Protein AF-A0A1G6ZQC3-F1 (afdb_monomer_lite)

Structure (mmCIF, N/CA/C/O backbone):
data_AF-A0A1G6ZQC3-F1
#
_entry.id   AF-A0A1G6ZQC3-F1
#
loop_
_atom_site.group_PDB
_atom_site.id
_atom_site.type_symbol
_atom_site.label_atom_id
_atom_site.label_alt_id
_atom_site.label_comp_id
_atom_site.label_asym_id
_atom_site.label_entity_id
_atom_site.label_seq_id
_atom_site.pdbx_PDB_ins_code
_atom_site.Cartn_x
_atom_site.Cartn_y
_atom_site.Car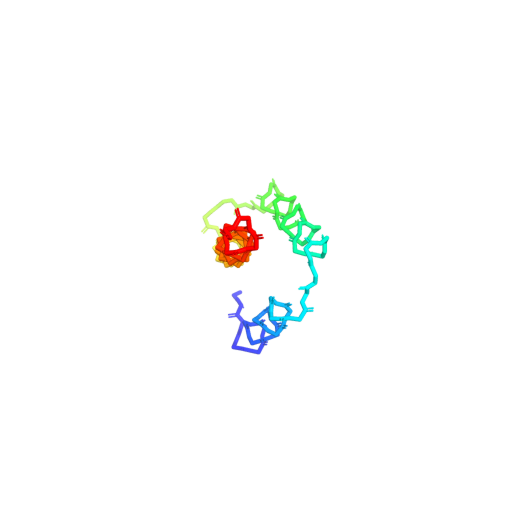tn_z
_atom_site.occupancy
_atom_site.B_iso_or_equiv
_atom_site.auth_seq_id
_atom_site.auth_comp_id
_atom_site.auth_asym_id
_atom_site.auth_atom_id
_atom_site.pdbx_PDB_model_num
ATOM 1 N N . MET A 1 1 ? -5.347 -4.766 15.937 1.00 71.31 1 MET A N 1
ATOM 2 C CA . MET A 1 1 ? -3.933 -5.099 15.708 1.00 71.31 1 MET A CA 1
ATOM 3 C C . MET A 1 1 ? -3.859 -6.078 14.560 1.00 71.31 1 MET A C 1
ATOM 5 O O . MET A 1 1 ? -4.588 -7.063 14.616 1.00 71.31 1 MET A O 1
ATOM 9 N N . LEU A 1 2 ? -2.998 -5.820 13.575 1.00 84.31 2 LEU A N 1
ATOM 10 C CA . LEU A 1 2 ? -2.771 -6.761 12.483 1.00 84.31 2 LEU A CA 1
ATOM 11 C C . LEU A 1 2 ? -2.203 -8.074 13.019 1.00 84.31 2 LEU A C 1
ATOM 13 O O . LEU A 1 2 ? -1.152 -8.090 13.671 1.00 84.31 2 LEU A O 1
ATOM 17 N N . ASP A 1 3 ? -2.870 -9.177 12.721 1.00 92.88 3 ASP A N 1
ATOM 18 C CA . ASP A 1 3 ? -2.361 -10.499 13.038 1.00 92.88 3 ASP A CA 1
ATOM 19 C C . ASP A 1 3 ? -1.321 -10.982 12.005 1.00 92.88 3 ASP A C 1
ATOM 21 O O . ASP A 1 3 ? -1.003 -10.333 10.999 1.00 92.88 3 ASP A O 1
ATOM 25 N N . ARG A 1 4 ? -0.716 -12.145 12.274 1.00 92.56 4 ARG A N 1
ATOM 26 C CA . ARG A 1 4 ? 0.326 -12.703 11.399 1.00 92.56 4 ARG A CA 1
ATOM 27 C C . ARG A 1 4 ? -0.201 -13.051 10.009 1.00 92.56 4 ARG A C 1
ATOM 29 O O . ARG A 1 4 ? 0.567 -12.965 9.045 1.00 92.56 4 ARG A O 1
ATOM 36 N N . ASP A 1 5 ? -1.454 -13.468 9.900 1.00 94.94 5 ASP A N 1
ATOM 37 C CA . ASP A 1 5 ? -2.052 -13.873 8.636 1.00 94.94 5 ASP A CA 1
ATOM 38 C C . ASP A 1 5 ? -2.455 -12.660 7.800 1.00 94.94 5 ASP A C 1
ATOM 40 O O . ASP A 1 5 ? -2.217 -12.667 6.590 1.00 94.94 5 ASP A O 1
ATOM 44 N N . GLU A 1 6 ? -2.916 -11.582 8.429 1.00 93.62 6 GLU A N 1
ATOM 45 C CA . GLU A 1 6 ? -3.158 -10.287 7.794 1.00 93.62 6 GLU A CA 1
ATOM 46 C C . GLU A 1 6 ? -1.856 -9.681 7.260 1.00 93.62 6 GLU A C 1
ATOM 48 O O . GLU A 1 6 ? -1.785 -9.286 6.093 1.00 93.62 6 GLU A O 1
ATOM 53 N N . ILE A 1 7 ? -0.775 -9.702 8.051 1.00 94.06 7 ILE A N 1
ATOM 54 C CA . ILE A 1 7 ? 0.552 -9.255 7.591 1.00 94.06 7 ILE A CA 1
ATOM 55 C C . ILE A 1 7 ? 1.027 -10.106 6.408 1.00 94.06 7 ILE A C 1
ATOM 57 O O . ILE A 1 7 ? 1.562 -9.582 5.425 1.00 94.06 7 ILE A O 1
ATOM 61 N N . ARG A 1 8 ? 0.843 -11.428 6.474 1.00 95.38 8 ARG A N 1
ATOM 62 C CA . ARG A 1 8 ? 1.236 -12.340 5.394 1.00 95.38 8 ARG A CA 1
ATOM 63 C C . ARG A 1 8 ? 0.412 -12.095 4.131 1.00 95.38 8 ARG A C 1
ATOM 65 O O . ARG A 1 8 ? 0.978 -12.074 3.039 1.00 95.38 8 ARG A O 1
ATOM 72 N N . ALA A 1 9 ? -0.897 -11.897 4.260 1.00 96.19 9 ALA A N 1
ATOM 73 C CA . ALA A 1 9 ? -1.778 -11.557 3.150 1.00 96.19 9 ALA A CA 1
ATOM 74 C C . ALA A 1 9 ? -1.373 -10.226 2.512 1.00 96.19 9 ALA A C 1
ATOM 76 O O . ALA A 1 9 ? -1.252 -10.149 1.290 1.00 96.19 9 ALA A O 1
ATOM 77 N N . PHE A 1 10 ? -1.061 -9.222 3.330 1.00 95.88 10 PHE A N 1
ATOM 78 C CA . PHE A 1 10 ? -0.608 -7.926 2.850 1.00 95.88 10 PHE A CA 1
ATOM 79 C C . PHE A 1 10 ? 0.720 -8.022 2.090 1.00 95.88 10 PHE A C 1
ATOM 81 O O . PHE A 1 10 ? 0.846 -7.479 0.998 1.00 95.88 10 PHE A O 1
ATOM 88 N N . ARG A 1 11 ? 1.692 -8.793 2.593 1.00 95.69 11 ARG A N 1
ATOM 89 C CA . ARG A 1 11 ? 2.952 -9.051 1.871 1.00 95.69 11 ARG A CA 1
ATOM 90 C C . ARG A 1 11 ? 2.737 -9.789 0.549 1.00 95.69 11 ARG A C 1
ATOM 92 O O . ARG A 1 11 ? 3.374 -9.453 -0.443 1.00 95.69 11 ARG A O 1
ATOM 99 N N . ARG A 1 12 ? 1.823 -10.766 0.503 1.00 96.88 12 ARG A N 1
ATOM 100 C CA . ARG A 1 12 ? 1.449 -11.432 -0.759 1.00 96.88 12 ARG A CA 1
ATOM 101 C C . ARG A 1 12 ? 0.844 -10.451 -1.759 1.00 96.88 12 ARG A C 1
ATOM 103 O O . ARG A 1 12 ? 1.182 -10.521 -2.938 1.00 96.88 12 ARG A O 1
ATOM 110 N N . PHE A 1 13 ? -0.001 -9.533 -1.290 1.00 97.06 13 PHE A N 1
ATOM 111 C CA . PHE A 1 13 ? -0.512 -8.446 -2.118 1.00 97.06 13 PHE A CA 1
ATOM 112 C C . PHE A 1 13 ? 0.635 -7.593 -2.669 1.00 97.06 13 PHE A C 1
ATOM 114 O O . PHE A 1 13 ? 0.709 -7.432 -3.879 1.00 97.06 13 PHE A O 1
ATOM 121 N N . LEU A 1 14 ? 1.574 -7.128 -1.835 1.00 96.50 14 LEU A N 1
ATOM 122 C CA . LEU A 1 14 ? 2.713 -6.323 -2.308 1.00 96.50 14 LEU A CA 1
ATOM 123 C C . LEU A 1 14 ? 3.505 -7.028 -3.413 1.00 96.50 14 LEU A C 1
ATOM 125 O O . LEU A 1 14 ? 3.819 -6.406 -4.419 1.00 96.50 14 LEU A O 1
ATOM 129 N N . ASN A 1 15 ? 3.750 -8.331 -3.270 1.00 95.00 15 ASN A N 1
ATOM 130 C CA . ASN A 1 15 ? 4.520 -9.105 -4.246 1.00 95.00 15 ASN A CA 1
ATOM 131 C C . ASN A 1 15 ? 3.804 -9.302 -5.591 1.00 95.00 15 ASN A C 1
ATOM 133 O O . ASN A 1 15 ? 4.464 -9.485 -6.610 1.00 95.00 15 ASN A O 1
ATOM 137 N N . THR A 1 16 ? 2.471 -9.326 -5.600 1.00 95.94 16 THR A N 1
ATOM 138 C CA . THR A 1 16 ? 1.671 -9.689 -6.788 1.00 95.94 16 THR A CA 1
ATOM 139 C C . THR A 1 16 ? 0.972 -8.499 -7.432 1.00 95.94 16 THR A C 1
ATOM 141 O O . THR A 1 16 ? 0.636 -8.557 -8.612 1.00 95.94 16 THR A O 1
ATOM 144 N N . ALA A 1 17 ? 0.788 -7.413 -6.683 1.00 96.25 17 ALA A N 1
ATOM 145 C CA . ALA A 1 17 ? 0.121 -6.214 -7.152 1.00 96.25 17 ALA A CA 1
ATOM 146 C C . ALA A 1 17 ? 0.896 -5.558 -8.295 1.00 96.25 17 ALA A C 1
ATOM 148 O O . ALA A 1 17 ? 2.127 -5.486 -8.281 1.00 96.25 17 ALA A O 1
ATOM 149 N N . ASN A 1 18 ? 0.174 -5.004 -9.259 1.00 95.50 18 ASN A N 1
ATOM 150 C CA . ASN A 1 18 ? 0.718 -4.096 -10.256 1.00 95.50 18 ASN A CA 1
ATOM 151 C C . ASN A 1 18 ? 0.821 -2.656 -9.704 1.00 95.50 18 ASN A C 1
ATOM 153 O O . ASN A 1 18 ? 0.346 -2.330 -8.614 1.00 95.50 18 ASN A O 1
ATOM 157 N N . ARG A 1 19 ? 1.449 -1.753 -10.470 1.00 93.50 19 ARG A N 1
ATOM 158 C CA . ARG A 1 19 ? 1.675 -0.361 -10.039 1.00 93.50 19 ARG A CA 1
ATOM 159 C C . ARG A 1 19 ? 0.379 0.393 -9.729 1.00 93.50 19 ARG A C 1
ATOM 161 O O . ARG A 1 19 ? 0.354 1.173 -8.781 1.00 93.50 19 ARG A O 1
ATOM 168 N N . LYS A 1 20 ? -0.680 0.172 -10.512 1.00 95.38 20 LYS A N 1
ATOM 169 C CA . LYS A 1 20 ? -1.979 0.826 -10.309 1.00 95.38 20 LYS A CA 1
ATOM 170 C C . LYS A 1 20 ? -2.599 0.378 -8.985 1.00 95.38 20 LYS A C 1
ATOM 172 O O . LYS A 1 20 ? -2.975 1.224 -8.183 1.00 95.38 20 LYS A O 1
ATOM 177 N N . GLU A 1 21 ? -2.600 -0.924 -8.716 1.00 97.38 21 GLU A N 1
ATOM 178 C CA . GLU A 1 21 ? -3.123 -1.500 -7.471 1.00 97.38 21 GLU A CA 1
ATOM 179 C C . GLU A 1 21 ? -2.363 -1.004 -6.234 1.00 97.38 21 GLU A C 1
ATOM 181 O O . GLU A 1 21 ? -2.978 -0.694 -5.212 1.00 97.38 21 GLU A O 1
ATOM 186 N N . LEU A 1 22 ? -1.033 -0.871 -6.318 1.00 96.38 22 LEU A N 1
ATOM 187 C CA . LEU A 1 22 ? -0.223 -0.305 -5.232 1.00 96.38 22 LEU A CA 1
ATOM 188 C C . LEU A 1 22 ? -0.605 1.153 -4.934 1.00 96.38 22 LEU A C 1
ATOM 190 O O . LEU A 1 22 ? -0.741 1.530 -3.767 1.00 96.38 22 LEU A O 1
ATOM 194 N N . VAL A 1 23 ? -0.808 1.971 -5.972 1.00 95.69 23 VAL A N 1
ATOM 195 C CA . VAL A 1 23 ? -1.227 3.374 -5.824 1.00 95.69 23 VAL A CA 1
ATOM 196 C C . VAL A 1 23 ? -2.637 3.465 -5.241 1.00 95.69 23 VAL A C 1
ATOM 198 O O . VAL A 1 23 ? -2.852 4.199 -4.278 1.00 95.69 23 VAL A O 1
ATOM 201 N N . GLU A 1 24 ? -3.582 2.684 -5.759 1.00 97.12 24 GLU A N 1
ATOM 202 C CA . GLU A 1 24 ? -4.960 2.653 -5.259 1.00 97.12 24 GLU A CA 1
ATOM 203 C C . GLU A 1 24 ? -5.019 2.219 -3.794 1.00 97.12 24 GLU A C 1
ATOM 205 O O . GLU A 1 24 ? -5.686 2.865 -2.977 1.00 97.12 24 GLU A O 1
ATOM 210 N N . ARG A 1 25 ? -4.268 1.170 -3.429 1.00 97.06 25 ARG A N 1
ATOM 211 C CA . ARG A 1 25 ? -4.184 0.698 -2.045 1.00 97.06 25 ARG A CA 1
ATOM 212 C C . ARG A 1 25 ? -3.557 1.746 -1.133 1.00 97.06 25 ARG A C 1
ATOM 214 O O . ARG A 1 25 ? -4.066 1.958 -0.034 1.00 97.06 25 ARG A O 1
ATOM 221 N N . ARG A 1 26 ? -2.498 2.429 -1.577 1.00 95.88 26 ARG A N 1
ATOM 222 C CA . ARG A 1 26 ? -1.894 3.537 -0.827 1.00 95.88 26 ARG A CA 1
ATOM 223 C C . ARG A 1 26 ? -2.918 4.633 -0.549 1.00 95.88 26 ARG A C 1
ATOM 225 O O . ARG A 1 26 ? -3.082 5.020 0.605 1.00 95.88 26 ARG A O 1
ATOM 232 N N . SER A 1 27 ? -3.622 5.100 -1.579 1.00 96.75 27 SER A N 1
ATOM 233 C CA . SER A 1 27 ? -4.635 6.147 -1.428 1.00 96.75 27 SER A CA 1
ATOM 234 C C . SER A 1 27 ? -5.795 5.703 -0.538 1.00 96.75 27 SER A C 1
ATOM 236 O O . SER A 1 27 ? -6.353 6.512 0.197 1.00 96.75 27 SER A O 1
ATOM 238 N N . HIS A 1 28 ? -6.165 4.423 -0.573 1.00 96.69 28 HIS A N 1
ATOM 239 C CA . HIS A 1 28 ? -7.166 3.880 0.340 1.00 96.69 28 HIS A CA 1
ATOM 240 C C . HIS A 1 28 ? -6.700 3.932 1.801 1.00 96.69 28 HIS A C 1
ATOM 242 O O . HIS A 1 28 ? -7.440 4.433 2.645 1.00 96.69 28 HIS A O 1
ATOM 248 N N . ILE A 1 29 ? -5.466 3.509 2.089 1.00 95.44 29 ILE A N 1
ATOM 249 C CA . ILE A 1 29 ? -4.890 3.582 3.440 1.00 95.44 29 ILE A CA 1
ATOM 250 C C . ILE A 1 29 ? -4.771 5.037 3.912 1.00 95.44 29 ILE A C 1
ATOM 252 O O . ILE A 1 29 ? -5.094 5.329 5.058 1.00 95.44 29 ILE A O 1
ATOM 256 N N . GLU A 1 30 ? -4.373 5.963 3.036 1.00 95.19 30 GLU A N 1
ATOM 257 C CA . GLU A 1 30 ? -4.323 7.401 3.344 1.00 95.19 30 GLU A CA 1
ATOM 258 C C . GLU A 1 30 ? -5.703 7.947 3.743 1.00 95.19 30 GLU A C 1
ATOM 260 O O . GLU A 1 30 ? -5.813 8.675 4.730 1.00 95.19 30 GLU A O 1
ATOM 265 N N . ARG A 1 31 ? -6.770 7.542 3.037 1.00 96.31 31 ARG A N 1
ATOM 266 C CA . ARG A 1 31 ? -8.149 7.896 3.412 1.00 96.31 31 ARG A CA 1
ATOM 267 C C . ARG A 1 31 ? -8.552 7.293 4.756 1.00 96.31 31 ARG A C 1
ATOM 269 O O . ARG A 1 31 ? -9.135 7.999 5.568 1.00 96.31 31 ARG A O 1
ATOM 276 N N . MET A 1 32 ? -8.227 6.026 5.013 1.00 95.75 32 MET A N 1
ATOM 277 C CA . MET A 1 32 ? -8.516 5.393 6.306 1.00 95.75 32 MET A CA 1
ATOM 278 C C . MET A 1 32 ? -7.793 6.105 7.453 1.00 95.75 32 MET A C 1
ATOM 280 O O . MET A 1 32 ? -8.403 6.421 8.467 1.00 95.75 32 MET A O 1
ATOM 284 N N . MET A 1 33 ? -6.515 6.444 7.275 1.00 94.19 33 MET A N 1
ATOM 285 C CA . MET A 1 33 ? -5.737 7.170 8.281 1.00 94.19 33 MET A CA 1
ATOM 286 C C . MET A 1 33 ? -6.313 8.546 8.627 1.00 94.19 33 MET A C 1
ATOM 288 O O . MET A 1 33 ? -6.128 8.999 9.755 1.00 94.19 33 MET A O 1
ATOM 292 N N . ALA A 1 34 ? -6.979 9.211 7.680 1.00 93.38 34 ALA A N 1
ATOM 293 C CA . ALA A 1 34 ? -7.643 10.489 7.926 1.00 93.38 34 ALA A CA 1
ATOM 294 C C . ALA A 1 34 ? -8.902 10.347 8.799 1.00 93.38 34 ALA A C 1
ATOM 296 O O . ALA A 1 34 ? -9.303 11.308 9.450 1.00 93.38 34 ALA A O 1
ATOM 297 N N . LEU A 1 35 ? -9.517 9.162 8.811 1.00 94.06 35 LEU A N 1
ATOM 298 C CA . LEU A 1 35 ? -10.738 8.868 9.563 1.00 94.06 35 LEU A CA 1
ATOM 299 C C . LEU A 1 35 ? -10.446 8.266 10.944 1.00 94.06 35 LEU A C 1
ATOM 301 O O . LEU A 1 35 ? -11.238 8.429 11.868 1.00 94.06 35 LEU A O 1
ATOM 305 N N . VAL A 1 36 ? -9.317 7.573 11.094 1.00 94.06 36 VAL A N 1
ATOM 306 C CA . VAL A 1 36 ? -8.953 6.885 12.336 1.00 94.06 36 VAL A CA 1
ATOM 307 C C . VAL A 1 36 ? -8.360 7.854 13.360 1.00 94.06 36 VAL A C 1
ATOM 309 O O . VAL A 1 36 ? -7.487 8.673 13.060 1.00 94.06 36 VAL A O 1
ATOM 312 N N . THR A 1 37 ? -8.792 7.718 14.617 1.00 93.50 37 THR A N 1
ATOM 313 C CA . THR A 1 37 ? -8.244 8.478 15.745 1.00 93.50 37 THR A CA 1
ATOM 314 C C . THR A 1 37 ? -6.749 8.208 15.908 1.00 93.50 37 THR A C 1
ATOM 316 O O . THR A 1 37 ? -6.298 7.061 15.984 1.00 93.50 37 THR A O 1
ATOM 319 N N . GLN A 1 38 ? -5.957 9.277 15.987 1.00 91.31 38 GLN A N 1
ATOM 320 C CA . GLN A 1 38 ? -4.511 9.175 16.163 1.00 91.31 38 GLN A CA 1
ATOM 321 C C . GLN A 1 38 ? -4.147 8.546 17.518 1.00 91.31 38 GLN A C 1
ATOM 323 O O . GLN A 1 38 ? -4.896 8.623 18.484 1.00 91.31 38 GLN A O 1
ATOM 328 N N . GLY A 1 39 ? -2.983 7.894 17.579 1.00 89.50 39 GLY A N 1
ATOM 329 C CA . GLY A 1 39 ? -2.502 7.197 18.783 1.00 89.50 39 GLY A CA 1
ATOM 330 C C . GLY A 1 39 ? -3.117 5.811 19.026 1.00 89.50 39 GLY A C 1
ATOM 331 O O . GLY A 1 39 ? -2.603 5.062 19.852 1.00 89.50 39 GLY A O 1
ATOM 332 N N . THR A 1 40 ? -4.147 5.427 18.271 1.00 94.38 40 THR A N 1
ATOM 333 C CA . THR A 1 40 ? -4.749 4.088 18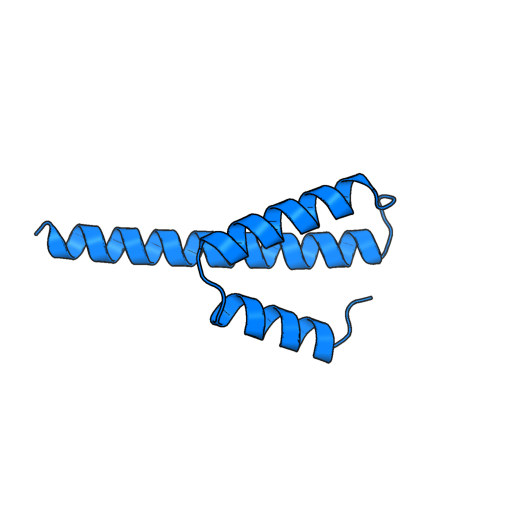.350 1.00 94.38 40 THR A CA 1
ATOM 334 C C . THR A 1 40 ? -3.857 3.004 17.735 1.00 94.38 40 THR A C 1
ATOM 336 O O . THR A 1 40 ? -2.888 3.272 17.015 1.00 94.38 40 THR A O 1
ATOM 339 N N . GLU A 1 41 ? -4.176 1.745 18.034 1.00 92.75 41 GLU A N 1
ATOM 340 C CA . GLU A 1 41 ? -3.561 0.578 17.390 1.00 92.75 41 GLU A CA 1
ATOM 341 C C . GLU A 1 41 ? -3.837 0.533 15.892 1.00 92.75 41 GLU A C 1
ATOM 343 O O . GLU A 1 41 ? -2.906 0.367 15.112 1.00 92.75 41 GLU A O 1
ATOM 348 N N . GLU A 1 42 ? -5.075 0.791 15.484 1.00 93.62 42 GLU A N 1
ATOM 349 C CA . GLU A 1 42 ? -5.453 0.839 14.073 1.00 93.62 42 GLU A CA 1
ATOM 350 C C . GLU A 1 42 ? -4.641 1.893 13.305 1.00 93.62 42 GLU A C 1
ATOM 352 O O . GLU A 1 42 ? -4.114 1.621 12.227 1.00 93.62 42 GLU A O 1
ATOM 357 N N . ALA A 1 43 ? -4.421 3.076 13.892 1.00 94.38 43 ALA A N 1
ATOM 358 C CA . ALA A 1 43 ? -3.558 4.090 13.288 1.00 94.38 43 ALA A CA 1
ATOM 359 C C . ALA A 1 43 ? -2.100 3.614 13.143 1.00 94.38 43 ALA A C 1
ATOM 361 O O . ALA A 1 43 ? -1.409 4.007 12.200 1.00 94.38 43 ALA A O 1
ATOM 362 N N . ARG A 1 44 ? -1.595 2.791 14.075 1.00 95.38 44 ARG A N 1
ATOM 363 C CA . ARG A 1 44 ? -0.252 2.191 13.979 1.00 95.38 44 ARG A CA 1
ATOM 364 C C . ARG A 1 44 ? -0.190 1.141 12.870 1.00 95.38 44 ARG A C 1
ATOM 366 O O . ARG A 1 44 ? 0.751 1.183 12.078 1.00 95.38 44 ARG A O 1
ATOM 373 N N . ASP A 1 45 ? -1.197 0.282 12.773 1.00 95.94 45 ASP A N 1
ATOM 374 C CA . ASP A 1 45 ? -1.312 -0.742 11.733 1.00 95.94 45 ASP A CA 1
ATOM 375 C C . ASP A 1 45 ? -1.396 -0.119 10.331 1.00 95.94 45 ASP A C 1
ATOM 377 O O . ASP A 1 45 ? -0.656 -0.501 9.420 1.00 95.94 45 ASP A O 1
ATOM 381 N N . LEU A 1 46 ? -2.226 0.914 10.165 1.00 95.81 46 LEU A N 1
ATOM 382 C CA . LEU A 1 46 ? -2.343 1.653 8.908 1.00 95.81 46 LEU A CA 1
ATOM 383 C C . LEU A 1 46 ? -1.025 2.332 8.517 1.00 95.81 46 LEU A C 1
ATOM 385 O O . LEU A 1 46 ? -0.606 2.226 7.364 1.00 95.81 46 LEU A O 1
ATOM 389 N N . ARG A 1 47 ? -0.320 2.964 9.469 1.00 95.56 47 ARG A N 1
ATOM 390 C CA . ARG A 1 47 ? 1.018 3.538 9.226 1.00 95.56 47 ARG A CA 1
ATOM 391 C C . ARG A 1 47 ? 2.031 2.478 8.805 1.00 95.56 47 ARG A C 1
ATOM 393 O O . ARG A 1 47 ? 2.831 2.718 7.900 1.00 95.56 47 ARG A O 1
ATOM 400 N N . PHE A 1 48 ? 2.001 1.313 9.447 1.00 95.81 48 PHE A N 1
ATOM 401 C CA . PHE A 1 48 ? 2.867 0.194 9.093 1.00 95.81 48 PHE A CA 1
ATOM 402 C C . PHE A 1 48 ? 2.619 -0.264 7.650 1.00 95.81 48 PHE A C 1
ATOM 404 O O . PHE A 1 48 ? 3.564 -0.338 6.862 1.00 95.81 48 PHE A O 1
ATOM 411 N N . MET A 1 49 ? 1.358 -0.487 7.273 1.00 96.44 49 MET A N 1
ATOM 412 C CA . MET A 1 49 ? 0.987 -0.872 5.909 1.00 96.44 49 MET A CA 1
ATOM 413 C C . ME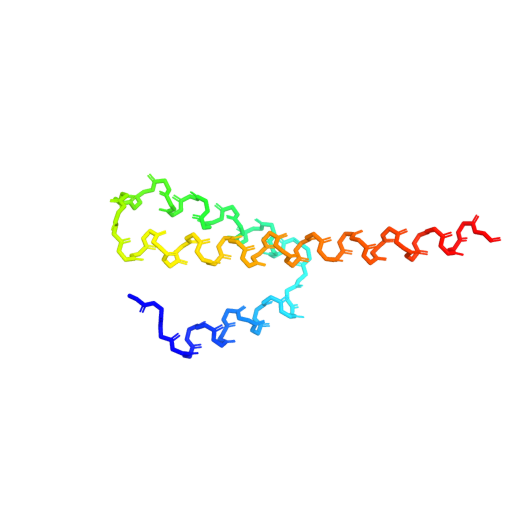T A 1 49 ? 1.331 0.212 4.878 1.00 96.44 49 MET A C 1
ATOM 415 O O . MET A 1 49 ? 1.857 -0.097 3.807 1.00 96.44 49 MET A O 1
ATOM 419 N N . GLN A 1 50 ? 1.096 1.486 5.205 1.00 96.25 50 GLN A N 1
ATOM 420 C CA . GLN A 1 50 ? 1.447 2.617 4.344 1.00 96.25 50 GLN A CA 1
ATOM 421 C C . GLN A 1 50 ? 2.954 2.665 4.068 1.00 96.25 50 GLN A C 1
ATOM 423 O O . GLN A 1 50 ? 3.363 2.874 2.924 1.00 96.25 50 GLN A O 1
ATOM 428 N N . ARG A 1 51 ? 3.784 2.457 5.100 1.00 96.81 51 ARG A N 1
ATOM 429 C CA . ARG A 1 51 ? 5.244 2.416 4.958 1.00 96.81 51 ARG A CA 1
ATOM 430 C C . ARG A 1 51 ? 5.672 1.317 3.988 1.00 96.81 51 ARG A C 1
ATOM 432 O O . ARG A 1 51 ? 6.412 1.608 3.056 1.00 96.81 51 ARG A O 1
ATOM 439 N N . LEU A 1 52 ? 5.157 0.101 4.160 1.00 96.94 52 LEU A N 1
ATOM 440 C CA . LEU A 1 52 ? 5.510 -1.029 3.299 1.00 96.94 52 LEU A CA 1
ATOM 441 C C . LEU A 1 52 ? 5.143 -0.790 1.826 1.00 96.94 52 LEU A C 1
ATOM 443 O O . LEU A 1 52 ? 5.935 -1.105 0.944 1.00 96.94 52 LEU A O 1
ATOM 447 N N . ILE A 1 53 ? 3.983 -0.186 1.535 1.00 96.81 53 ILE A N 1
ATOM 448 C CA . ILE A 1 53 ? 3.633 0.157 0.144 1.00 96.81 53 ILE A CA 1
ATOM 449 C C . ILE A 1 53 ? 4.596 1.196 -0.431 1.00 96.81 53 ILE A C 1
ATOM 451 O O . ILE A 1 53 ? 4.971 1.107 -1.598 1.00 96.81 53 ILE A O 1
ATOM 455 N N . ARG A 1 54 ? 4.993 2.201 0.358 1.00 96.25 54 ARG A N 1
ATOM 456 C CA . ARG A 1 54 ? 5.940 3.224 -0.110 1.00 96.25 54 ARG A CA 1
ATOM 457 C C . ARG A 1 54 ? 7.305 2.623 -0.429 1.00 96.25 54 ARG A C 1
ATOM 459 O O . ARG A 1 54 ? 7.883 2.993 -1.446 1.00 96.25 54 ARG A O 1
ATOM 466 N N . GLU A 1 55 ? 7.787 1.720 0.419 1.00 96.31 55 GLU A N 1
ATOM 467 C CA . GLU A 1 55 ? 9.037 0.986 0.203 1.00 96.31 55 GLU A CA 1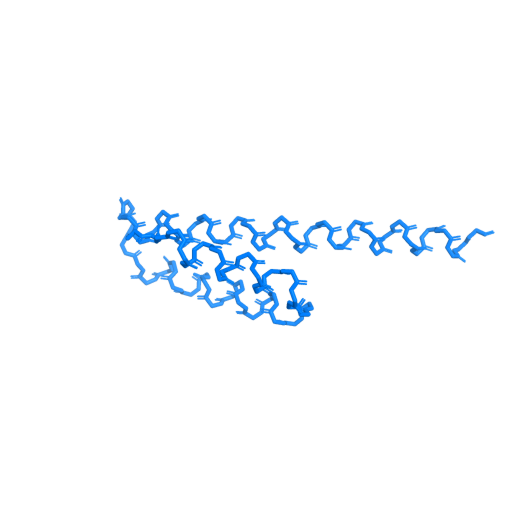
ATOM 468 C C . GLU A 1 55 ? 8.963 0.151 -1.082 1.00 96.31 55 GLU A C 1
ATOM 470 O O . GLU A 1 55 ? 9.837 0.278 -1.934 1.00 96.31 55 GLU A O 1
ATOM 475 N N . GLU A 1 56 ? 7.878 -0.602 -1.282 1.00 97.00 56 GLU A N 1
ATOM 476 C CA . GLU A 1 56 ? 7.678 -1.421 -2.485 1.00 97.00 56 GLU A CA 1
ATOM 477 C C . GLU A 1 56 ? 7.620 -0.577 -3.769 1.00 97.00 56 GLU A C 1
ATOM 479 O O . GLU A 1 56 ? 8.292 -0.877 -4.757 1.00 97.00 56 GLU A O 1
ATOM 484 N N . ILE A 1 57 ? 6.851 0.519 -3.766 1.00 95.62 57 ILE A N 1
ATOM 485 C CA . ILE A 1 57 ? 6.779 1.437 -4.914 1.00 95.62 57 ILE A CA 1
ATOM 486 C C . ILE A 1 57 ? 8.163 2.026 -5.222 1.00 95.62 57 ILE A C 1
ATOM 488 O O . ILE A 1 57 ? 8.536 2.124 -6.392 1.00 95.62 57 ILE A O 1
ATOM 492 N N . GLY A 1 58 ? 8.912 2.424 -4.188 1.00 95.12 58 GLY A N 1
ATOM 493 C CA . GLY A 1 58 ? 10.262 2.966 -4.330 1.00 95.12 58 GLY A CA 1
ATOM 494 C C . GLY A 1 58 ? 11.235 1.951 -4.925 1.00 95.12 58 GLY A C 1
ATOM 495 O O . GLY A 1 58 ? 11.907 2.262 -5.906 1.00 95.12 58 GLY A O 1
ATOM 496 N N . ALA A 1 59 ? 11.244 0.726 -4.396 1.00 95.62 59 ALA A N 1
ATOM 497 C CA . ALA A 1 59 ? 12.101 -0.355 -4.873 1.00 95.62 59 ALA A CA 1
ATOM 498 C C . ALA A 1 59 ? 11.846 -0.676 -6.354 1.00 95.62 59 ALA A C 1
ATOM 500 O O . ALA A 1 59 ? 12.785 -0.795 -7.138 1.00 95.62 59 ALA A O 1
ATOM 501 N N . ARG A 1 60 ? 10.577 -0.743 -6.777 1.00 95.31 60 ARG A N 1
ATOM 502 C CA . ARG A 1 60 ? 10.237 -0.967 -8.192 1.00 95.31 60 ARG A CA 1
ATOM 503 C C . ARG A 1 60 ? 10.692 0.172 -9.091 1.00 95.31 60 ARG A C 1
ATOM 505 O O . ARG A 1 60 ? 11.253 -0.085 -10.148 1.00 95.31 60 ARG A O 1
ATOM 512 N N . ALA A 1 61 ? 10.487 1.418 -8.666 1.00 94.69 61 ALA A N 1
ATOM 513 C CA . ALA A 1 61 ? 10.937 2.579 -9.428 1.00 94.69 61 ALA A CA 1
ATOM 514 C C . ALA A 1 61 ? 12.467 2.603 -9.594 1.00 94.69 61 ALA A C 1
ATOM 516 O O . ALA A 1 61 ? 12.965 2.993 -10.649 1.00 94.69 61 ALA A O 1
ATOM 517 N N . GLU A 1 62 ? 13.213 2.166 -8.577 1.00 95.81 62 GLU A N 1
ATOM 518 C CA . GLU A 1 62 ? 14.667 2.027 -8.649 1.00 95.81 62 GLU A CA 1
ATOM 519 C C . GLU A 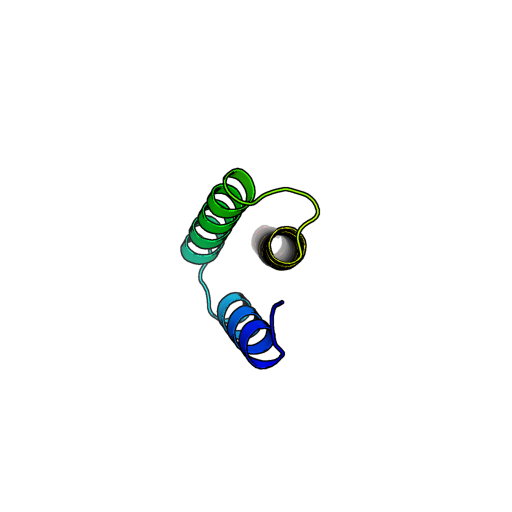1 62 ? 15.087 0.938 -9.645 1.00 95.81 62 GLU A C 1
ATOM 521 O O . GLU A 1 62 ? 15.948 1.183 -10.494 1.00 95.81 62 GLU A O 1
ATOM 526 N N . VAL A 1 63 ? 14.440 -0.232 -9.609 1.00 94.62 63 VAL A N 1
ATOM 527 C CA . VAL A 1 63 ? 14.680 -1.305 -10.588 1.00 94.62 63 VAL A CA 1
ATOM 528 C C . VAL A 1 63 ? 14.382 -0.821 -12.008 1.00 94.62 63 VAL A C 1
ATOM 530 O O . VAL A 1 63 ? 15.233 -0.974 -12.885 1.00 94.62 63 VAL A O 1
ATOM 533 N N . ASP A 1 64 ? 13.232 -0.181 -12.228 1.00 93.31 64 ASP A N 1
ATOM 534 C CA . ASP A 1 64 ? 12.846 0.379 -13.528 1.00 93.31 64 ASP A CA 1
ATOM 535 C C . ASP A 1 64 ? 13.904 1.371 -14.042 1.00 93.31 64 ASP A C 1
ATOM 537 O O . ASP A 1 64 ? 14.309 1.318 -15.206 1.00 93.31 64 ASP A O 1
ATOM 541 N N . ALA A 1 65 ? 14.412 2.247 -13.168 1.00 94.69 65 ALA A N 1
ATOM 542 C CA . ALA A 1 65 ? 15.447 3.217 -13.516 1.00 94.69 65 ALA A CA 1
ATOM 543 C C . ALA A 1 65 ? 16.790 2.553 -13.874 1.00 94.69 65 ALA A C 1
ATOM 545 O O . ALA A 1 65 ? 17.461 2.979 -14.821 1.00 94.69 65 ALA A O 1
ATOM 546 N N . ILE A 1 66 ? 17.189 1.502 -13.148 1.00 95.69 66 ILE A N 1
ATOM 547 C CA . ILE A 1 66 ? 18.401 0.723 -13.446 1.00 95.69 66 ILE A CA 1
ATOM 548 C C . ILE A 1 66 ? 18.264 0.023 -14.801 1.00 95.69 66 ILE A C 1
ATOM 550 O O . ILE A 1 66 ? 19.201 0.060 -15.604 1.00 95.69 66 ILE A O 1
ATOM 554 N N . VAL A 1 67 ? 17.112 -0.594 -15.070 1.00 94.50 67 VAL A N 1
ATOM 555 C CA . VAL A 1 67 ? 16.831 -1.279 -16.338 1.00 94.50 67 VAL A CA 1
ATOM 556 C C . VAL A 1 67 ? 16.856 -0.286 -17.499 1.00 94.50 67 VAL A C 1
ATOM 558 O O . VAL A 1 67 ? 17.573 -0.514 -18.472 1.00 94.50 67 VAL A O 1
ATOM 561 N N . ALA A 1 68 ? 16.172 0.853 -17.374 1.00 93.00 68 ALA A N 1
ATOM 562 C CA . ALA A 1 68 ? 16.165 1.897 -18.398 1.00 93.00 68 ALA A CA 1
ATOM 563 C C . ALA A 1 68 ? 17.582 2.406 -18.717 1.00 93.00 68 ALA A C 1
ATOM 565 O O . ALA A 1 68 ? 17.949 2.521 -19.885 1.00 93.00 68 ALA A O 1
ATOM 566 N N . ARG A 1 69 ? 18.417 2.628 -17.690 1.00 92.12 69 ARG A N 1
ATOM 567 C CA . ARG A 1 69 ? 19.818 3.055 -17.856 1.00 92.12 69 ARG A CA 1
ATOM 568 C C . ARG A 1 69 ? 20.689 2.011 -18.563 1.00 92.12 69 ARG A C 1
ATOM 570 O O . ARG A 1 69 ? 21.666 2.381 -19.210 1.00 92.12 69 ARG A O 1
ATOM 577 N N . ARG A 1 70 ? 20.394 0.717 -18.403 1.00 91.19 70 ARG A N 1
ATOM 578 C CA . ARG A 1 70 ? 21.114 -0.359 -19.105 1.00 91.19 70 ARG A CA 1
ATOM 579 C C . ARG A 1 70 ? 20.734 -0.436 -20.578 1.00 91.19 70 ARG A C 1
ATOM 581 O O . ARG A 1 70 ? 21.603 -0.719 -21.382 1.00 91.19 70 ARG A O 1
ATOM 588 N N . LEU A 1 71 ? 19.470 -0.181 -20.911 1.00 89.00 71 LEU A N 1
ATOM 589 C CA . LEU A 1 71 ? 18.974 -0.213 -22.291 1.00 89.00 71 LEU A CA 1
ATOM 590 C C . LEU A 1 71 ? 19.378 1.023 -23.107 1.00 89.00 71 LEU A C 1
ATOM 592 O O . LEU A 1 71 ? 19.372 0.975 -24.330 1.00 89.00 71 LEU A O 1
ATOM 596 N N . SER A 1 72 ? 19.709 2.132 -22.442 1.00 83.00 72 SER A N 1
ATOM 597 C CA . SER A 1 72 ? 20.172 3.367 -23.084 1.00 83.00 72 SER A CA 1
ATOM 598 C C . SER A 1 72 ? 21.687 3.415 -23.342 1.00 83.00 72 SER A C 1
ATOM 600 O O . SER A 1 72 ? 22.187 4.467 -23.735 1.00 83.00 72 SER A O 1
ATOM 602 N N . LYS A 1 73 ? 22.426 2.347 -23.024 1.00 59.97 73 LYS A N 1
ATOM 603 C CA . LYS A 1 73 ? 23.868 2.199 -23.268 1.00 59.97 73 LYS A CA 1
ATOM 604 C C . LYS A 1 73 ? 24.098 1.154 -24.346 1.00 59.97 73 LYS A C 1
ATOM 606 O O . LYS A 1 73 ? 25.061 1.353 -25.112 1.00 59.97 73 LYS A O 1
#

Organism: NCBI:txid265719

Radius of gyration: 14.79 Å; chains: 1; bounding box: 35×24×42 Å

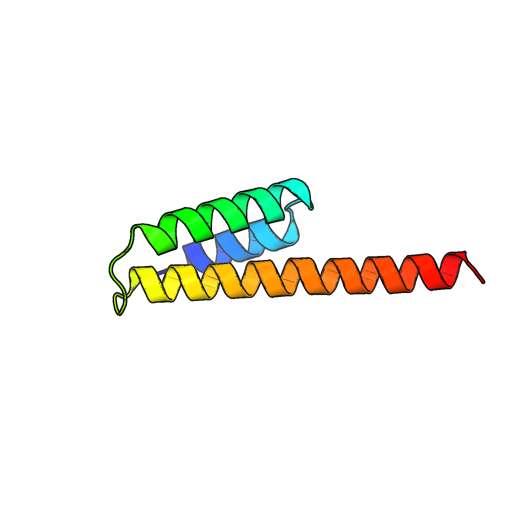pLDDT: mean 93.89, std 5.45, range [59.97, 97.38]

Secondary structure (DSSP, 8-state):
---HHHHHHHHHHHHH--HHHHHHHHHHHHHHHHHSPTTSHHHHHHHHHHHHHHHHHHHHHHHHHHHHHHHT-

Foldseek 3Di:
DQDPVNVVVLVVCLVPPDPVRLVVVLVVLVVVLVVDDPPDPSNVVSVVSNVVSVVSNVVVVVVVVVVVVVVVD

Sequence (73 aa):
MLDRDEIRAFRRFLNTANRKELVERRSHIERMMALVTQGTEEARDLRFMQRLIREEIGARAEVDAIVARRLSK